Protein AF-K1SPK2-F1 (afdb_monomer)

Foldseek 3Di:
DPPPDPPPPLPVVLVVVPVVDDVPVVQDPVLVCVLCPDPPDHDPDQPQLLVLLVVVCVVVVPPDPVVSLVCCVVDPSNCVSSVPPDRDDPVVSVVCVVSSVVSVVVVVVVVD

pLDDT: mean 83.37, std 14.19, range [42.81, 97.81]

InterPro domains:
  IPR008490 Transposase InsH, N-terminal [PF05598] (10-98)

Secondary structure (DSSP, 8-state):
--SSSSSS---HHHHHHHHH--HHHHS-HHHHHHHHS--SS-----HHHHHHHHHHHHHTT---HHHHHHHHHH-HHHHHHHT-SSPPPHHHHHHHHHHHHHHHHHHHHHH-

Structure (mmCIF, N/CA/C/O backbone):
data_AF-K1SPK2-F1
#
_entry.id   AF-K1SPK2-F1
#
loop_
_atom_site.group_PDB
_atom_site.id
_atom_site.type_symbol
_atom_site.label_atom_id
_atom_site.label_alt_id
_atom_site.label_comp_id
_atom_site.label_asym_id
_atom_site.label_entity_id
_atom_site.label_seq_id
_atom_site.pdbx_PDB_ins_code
_atom_site.Cartn_x
_atom_site.Cartn_y
_atom_site.Cartn_z
_atom_site.occupancy
_atom_site.B_iso_or_equiv
_atom_site.auth_seq_id
_atom_site.auth_comp_id
_atom_site.auth_asym_id
_atom_site.auth_atom_id
_atom_site.pdbx_PDB_model_num
ATOM 1 N N . ASP A 1 1 ? -37.307 8.491 6.566 1.00 42.81 1 ASP A N 1
ATOM 2 C CA . ASP A 1 1 ? -36.572 8.137 5.333 1.00 42.81 1 ASP A CA 1
ATOM 3 C C . ASP A 1 1 ? -35.061 8.308 5.456 1.00 42.81 1 ASP A C 1
ATOM 5 O O . ASP A 1 1 ? -34.453 9.077 4.723 1.00 42.81 1 ASP A O 1
ATOM 9 N N . CYS A 1 2 ? -34.429 7.563 6.368 1.00 52.41 2 CYS A N 1
ATOM 10 C CA . CYS A 1 2 ? -32.964 7.551 6.526 1.00 52.41 2 CYS A CA 1
ATOM 11 C C . CYS A 1 2 ? -32.331 6.226 6.070 1.00 52.41 2 CYS A C 1
ATOM 13 O O . CYS A 1 2 ? -31.181 5.959 6.394 1.00 52.41 2 CYS A O 1
ATOM 15 N N . GLN A 1 3 ? -33.078 5.385 5.351 1.00 53.56 3 GLN A N 1
ATOM 16 C CA . GLN A 1 3 ? -32.651 4.025 5.002 1.00 53.56 3 GLN A CA 1
ATOM 17 C C . GLN A 1 3 ? -32.099 3.865 3.582 1.00 53.56 3 GLN A C 1
ATOM 19 O O . GLN A 1 3 ? -31.536 2.825 3.292 1.00 53.56 3 GLN A O 1
ATOM 24 N N . ASN A 1 4 ? -32.148 4.893 2.727 1.00 49.09 4 ASN A N 1
ATOM 25 C CA . ASN A 1 4 ? -31.808 4.739 1.301 1.00 49.09 4 ASN A CA 1
ATOM 26 C C . ASN A 1 4 ? -30.535 5.481 0.848 1.00 49.09 4 ASN A C 1
ATOM 28 O O . ASN A 1 4 ? -30.369 5.714 -0.344 1.00 49.09 4 ASN A O 1
ATOM 32 N N . LYS A 1 5 ? -29.646 5.900 1.762 1.00 47.41 5 LYS A N 1
ATOM 33 C CA . LYS A 1 5 ? -28.422 6.651 1.394 1.00 47.41 5 LYS A CA 1
ATOM 34 C C . LYS A 1 5 ? -27.112 5.865 1.471 1.00 47.41 5 LYS A C 1
ATOM 36 O O . LYS A 1 5 ? -26.089 6.407 1.084 1.00 47.41 5 LYS A O 1
ATOM 41 N N . PHE A 1 6 ? -27.124 4.618 1.937 1.00 52.78 6 PHE A N 1
ATOM 42 C CA . PHE A 1 6 ? -25.882 3.869 2.172 1.00 52.78 6 PHE A CA 1
ATOM 43 C C . PHE A 1 6 ? -25.647 2.704 1.206 1.00 52.78 6 PHE A C 1
ATOM 45 O O . PHE A 1 6 ? -24.538 2.184 1.165 1.00 52.78 6 PHE A O 1
ATOM 52 N N . ASP A 1 7 ? -26.631 2.349 0.377 1.00 49.97 7 ASP A N 1
ATOM 53 C CA . ASP A 1 7 ? -26.534 1.149 -0.465 1.00 49.97 7 ASP A CA 1
ATOM 54 C C . ASP A 1 7 ? -25.897 1.392 -1.848 1.00 49.97 7 ASP A C 1
ATOM 56 O O . ASP A 1 7 ? -25.599 0.430 -2.547 1.00 49.97 7 ASP A O 1
ATOM 60 N N . ASN A 1 8 ? -25.643 2.649 -2.252 1.00 50.03 8 ASN A N 1
ATOM 61 C CA . ASN A 1 8 ? -25.134 2.970 -3.601 1.00 50.03 8 ASN A CA 1
ATOM 62 C C . ASN A 1 8 ? -23.933 3.934 -3.679 1.00 50.03 8 ASN A C 1
ATOM 64 O O . ASN A 1 8 ? -23.420 4.155 -4.772 1.00 50.03 8 ASN A O 1
ATOM 68 N N . ASP A 1 9 ? -23.414 4.454 -2.563 1.00 55.72 9 ASP A N 1
ATOM 69 C CA . ASP A 1 9 ? -22.211 5.307 -2.557 1.00 55.72 9 ASP A CA 1
ATOM 70 C C . ASP A 1 9 ? -20.952 4.485 -2.262 1.00 55.72 9 ASP A C 1
ATOM 72 O O . ASP A 1 9 ? -20.229 4.722 -1.292 1.00 55.72 9 ASP A O 1
ATOM 76 N N . LYS A 1 10 ? -20.680 3.471 -3.090 1.00 60.16 10 LYS A N 1
ATOM 77 C CA . LYS A 1 10 ? -19.463 2.663 -2.964 1.00 60.16 10 LYS A CA 1
ATOM 78 C C . LYS A 1 10 ? -18.234 3.554 -3.184 1.00 60.16 10 LYS A C 1
ATOM 80 O O . LYS A 1 10 ? -17.853 3.837 -4.315 1.00 60.16 10 LYS A O 1
ATOM 85 N N . TYR A 1 11 ? -17.666 4.016 -2.073 1.00 73.69 11 TYR A N 1
ATOM 86 C CA . TYR A 1 11 ? -16.367 4.669 -1.895 1.00 73.69 11 TYR A CA 1
ATOM 87 C C . TYR A 1 11 ? -15.914 5.514 -3.085 1.00 73.69 11 TYR A C 1
ATOM 89 O O . TYR A 1 11 ? -14.831 5.282 -3.615 1.00 73.69 11 TYR A O 1
ATOM 97 N N . GLN A 1 12 ? -16.727 6.4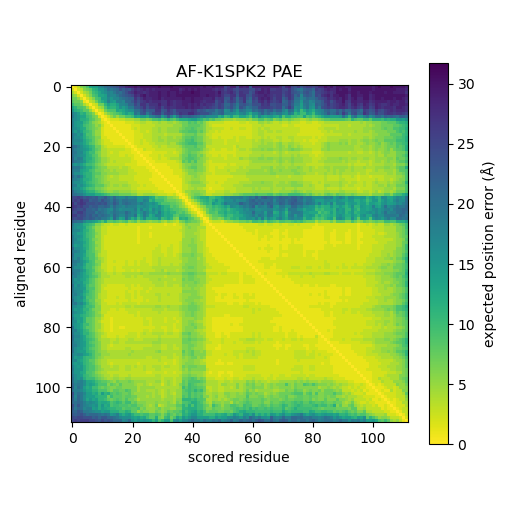99 -3.492 1.00 81.69 12 GLN A N 1
ATOM 98 C CA . GLN A 1 12 ? -16.486 7.297 -4.703 1.00 81.69 12 GLN A CA 1
ATOM 99 C C . GLN A 1 12 ? -15.039 7.801 -4.795 1.00 81.69 12 GLN A C 1
ATOM 101 O O . GLN A 1 12 ? -14.429 7.728 -5.852 1.00 81.69 12 GLN A O 1
ATOM 106 N N . PHE A 1 13 ? -14.446 8.223 -3.674 1.00 86.31 13 PHE A N 1
ATOM 107 C CA . PHE A 1 13 ? -13.042 8.629 -3.630 1.00 86.31 13 PHE A CA 1
ATOM 108 C C . PHE A 1 13 ? -12.053 7.511 -4.000 1.00 86.31 13 PHE A C 1
ATOM 110 O O . PHE A 1 13 ? -11.129 7.746 -4.772 1.00 86.31 13 PHE A O 1
ATOM 117 N N . LEU A 1 14 ? -12.224 6.305 -3.451 1.00 89.12 14 LEU A N 1
ATOM 118 C CA . LEU A 1 14 ? -11.339 5.171 -3.734 1.00 89.12 14 LEU A CA 1
ATOM 119 C C . LEU A 1 14 ? -11.526 4.672 -5.169 1.00 89.12 14 LEU A C 1
ATOM 121 O O . LEU A 1 14 ? -10.541 4.340 -5.816 1.00 89.12 14 LEU A O 1
ATOM 125 N N . SER A 1 15 ? -12.758 4.678 -5.680 1.00 88.12 15 SER A N 1
ATOM 126 C CA . SER A 1 15 ? -13.050 4.346 -7.079 1.00 88.12 15 SER A CA 1
ATOM 127 C C . SER A 1 15 ? -12.383 5.339 -8.035 1.00 88.12 15 SER A C 1
ATOM 129 O O . SER A 1 15 ? -11.662 4.929 -8.936 1.00 88.12 15 SER A O 1
ATOM 131 N N . LEU A 1 16 ? -12.520 6.644 -7.770 1.00 89.88 16 LEU A N 1
ATOM 132 C CA . LEU A 1 16 ? -11.830 7.690 -8.530 1.00 89.88 16 LEU A CA 1
ATOM 133 C C . LEU A 1 16 ? -10.308 7.536 -8.467 1.00 89.88 16 LEU A C 1
ATOM 135 O O . LEU A 1 16 ? -9.625 7.783 -9.455 1.00 89.88 16 LEU A O 1
ATOM 139 N N . LEU A 1 17 ? -9.766 7.137 -7.315 1.00 90.00 17 LEU A N 1
ATOM 140 C CA . LEU A 1 17 ? -8.333 6.910 -7.166 1.00 90.00 17 LEU A CA 1
ATOM 141 C C . LEU A 1 17 ? -7.848 5.708 -7.990 1.00 90.00 17 LEU A C 1
ATOM 143 O O . LEU A 1 17 ? -6.765 5.779 -8.565 1.00 90.00 17 LEU A O 1
ATOM 147 N N . ASP A 1 18 ? -8.637 4.632 -8.046 1.00 88.00 18 ASP A N 1
ATOM 148 C CA . ASP A 1 18 ? -8.330 3.437 -8.843 1.00 88.00 18 ASP A CA 1
ATOM 149 C C . ASP A 1 18 ? -8.383 3.735 -10.347 1.00 88.00 18 ASP A C 1
ATOM 151 O O . ASP A 1 18 ? -7.511 3.306 -11.096 1.00 88.00 18 ASP A O 1
ATOM 155 N N . GLU A 1 19 ? -9.363 4.533 -10.780 1.00 89.06 19 GLU A N 1
ATOM 156 C CA . GLU A 1 19 ? -9.495 4.986 -12.169 1.00 89.06 19 GLU A CA 1
ATOM 157 C C . GLU A 1 19 ? -8.385 5.969 -12.572 1.00 89.06 19 GLU A C 1
ATOM 159 O O . GLU A 1 19 ? -7.895 5.929 -13.700 1.00 89.06 19 GLU A O 1
ATOM 164 N N . ALA A 1 20 ? -7.975 6.858 -11.662 1.00 90.06 20 ALA A N 1
ATOM 165 C CA . ALA A 1 20 ? -6.985 7.893 -11.950 1.00 90.06 20 ALA A CA 1
ATOM 166 C C . ALA A 1 20 ? -5.532 7.394 -11.911 1.00 90.06 20 ALA A C 1
ATOM 168 O O . ALA A 1 20 ? -4.659 8.033 -12.500 1.00 90.06 20 ALA A O 1
ATOM 169 N N . ILE A 1 21 ? -5.240 6.300 -11.196 1.00 89.00 21 ILE A N 1
ATOM 170 C CA . ILE A 1 21 ? -3.877 5.779 -11.029 1.00 89.00 21 ILE A CA 1
ATOM 171 C C . ILE A 1 21 ? -3.774 4.371 -11.615 1.00 89.00 21 ILE A C 1
ATOM 173 O O . ILE A 1 21 ? -3.963 3.371 -10.922 1.00 89.00 21 ILE A O 1
ATOM 177 N N . ASN A 1 22 ? -3.355 4.291 -12.878 1.00 88.81 22 ASN A N 1
ATOM 178 C CA . ASN A 1 22 ? -3.029 3.016 -13.504 1.00 88.81 22 ASN A CA 1
ATOM 179 C C . ASN A 1 22 ? -1.607 2.559 -13.122 1.00 88.81 22 ASN A C 1
ATOM 181 O O . ASN A 1 22 ? -0.606 3.022 -13.673 1.00 88.81 22 ASN A O 1
ATOM 185 N N . LEU A 1 23 ? -1.502 1.630 -12.166 1.00 89.31 23 LEU A N 1
ATOM 186 C CA . LEU A 1 23 ? -0.207 1.097 -11.724 1.00 89.31 23 LEU A CA 1
ATOM 187 C C . LEU A 1 23 ? 0.531 0.307 -12.815 1.00 89.31 23 LEU A C 1
ATOM 189 O O . LEU A 1 23 ? 1.760 0.286 -12.780 1.00 89.31 23 LEU A O 1
ATOM 193 N N . ASP A 1 24 ? -0.177 -0.293 -13.777 1.00 87.06 24 ASP A N 1
ATOM 194 C CA . ASP A 1 24 ? 0.447 -1.020 -14.892 1.00 87.06 24 ASP A CA 1
ATOM 195 C C . ASP A 1 24 ? 1.153 -0.070 -15.877 1.00 87.06 24 ASP A C 1
ATOM 197 O O . ASP A 1 24 ? 2.127 -0.455 -16.521 1.00 87.06 24 ASP A O 1
ATOM 201 N N . GLU A 1 25 ? 0.709 1.188 -15.968 1.00 88.69 25 GLU A N 1
ATOM 202 C CA . GLU A 1 25 ? 1.386 2.228 -16.758 1.00 88.69 25 GLU A CA 1
ATOM 203 C C . GLU A 1 25 ? 2.606 2.806 -16.032 1.00 88.69 25 GLU A C 1
ATOM 205 O O . GLU A 1 25 ? 3.590 3.197 -16.660 1.00 88.69 25 GLU A O 1
ATOM 210 N N . ILE A 1 26 ? 2.552 2.862 -14.699 1.00 88.44 26 ILE A N 1
ATOM 211 C CA . ILE A 1 26 ? 3.598 3.482 -13.877 1.00 88.44 26 ILE A CA 1
ATOM 212 C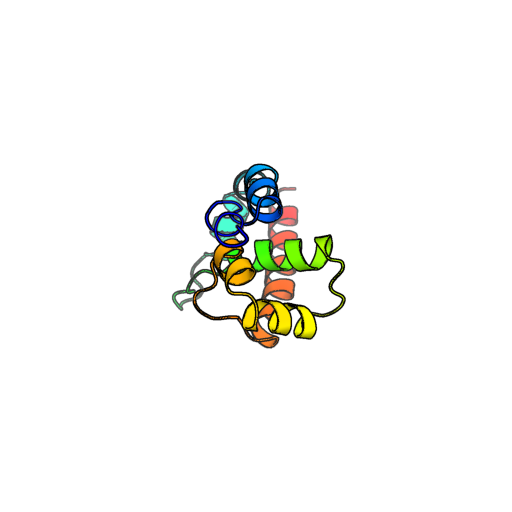 C . ILE A 1 26 ? 4.747 2.507 -13.606 1.00 88.44 26 ILE A C 1
ATOM 214 O O . ILE A 1 26 ? 5.907 2.919 -13.542 1.00 88.44 26 ILE A O 1
ATOM 218 N N . VAL A 1 27 ? 4.444 1.223 -13.403 1.00 87.56 27 VAL A N 1
ATOM 219 C CA . VAL A 1 27 ? 5.432 0.209 -13.026 1.00 87.56 27 VAL A CA 1
ATOM 220 C C . VAL A 1 27 ? 5.859 -0.583 -14.267 1.00 87.56 27 VAL A C 1
ATOM 222 O O . VAL A 1 27 ? 5.071 -1.366 -14.790 1.00 87.56 27 VAL A O 1
ATOM 225 N N . PRO A 1 28 ? 7.119 -0.468 -14.729 1.00 87.69 28 PRO A N 1
ATOM 226 C CA . PRO A 1 28 ? 7.563 -1.171 -15.928 1.00 87.69 28 PRO A CA 1
ATOM 227 C C . PRO A 1 28 ? 7.464 -2.697 -15.799 1.00 87.69 28 PRO A C 1
ATOM 229 O O . PRO A 1 28 ? 7.850 -3.276 -14.780 1.00 87.69 28 PRO A O 1
ATOM 232 N N . VAL A 1 29 ? 7.052 -3.374 -16.875 1.00 86.31 29 VAL A N 1
ATOM 233 C CA . VAL A 1 29 ? 6.928 -4.849 -16.934 1.00 86.31 29 VAL A CA 1
ATOM 234 C C . VAL A 1 29 ? 8.236 -5.563 -16.575 1.00 86.31 29 VAL A C 1
ATOM 236 O O . VAL A 1 29 ? 8.242 -6.602 -15.913 1.00 86.31 29 VAL A O 1
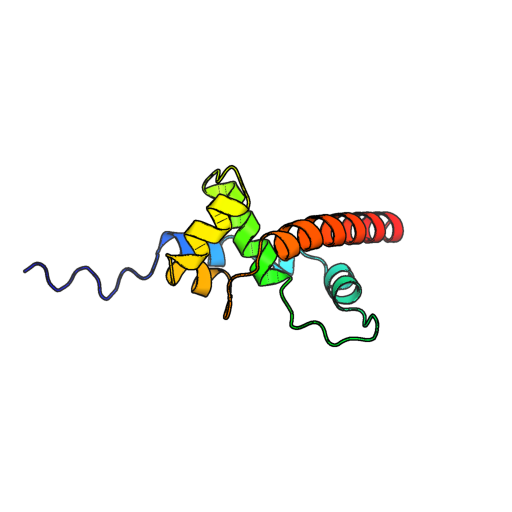ATOM 239 N N . SER A 1 30 ? 9.364 -4.992 -16.979 1.00 83.88 30 SER A N 1
ATOM 240 C CA . SER A 1 30 ? 10.717 -5.435 -16.632 1.00 83.88 30 SER A CA 1
ATOM 241 C C . SER A 1 30 ? 10.977 -5.395 -15.122 1.00 83.88 30 SER A C 1
ATOM 243 O O . SER A 1 30 ? 11.511 -6.357 -14.567 1.00 83.88 30 SER A O 1
ATOM 245 N N . PHE A 1 31 ? 10.543 -4.335 -14.433 1.00 85.62 31 PHE A N 1
ATOM 246 C CA . PHE A 1 31 ? 10.612 -4.247 -12.974 1.00 85.62 31 PHE A CA 1
ATOM 247 C C . PHE A 1 31 ? 9.716 -5.297 -12.311 1.00 85.62 31 PHE A C 1
ATOM 249 O O . PHE A 1 31 ? 10.163 -5.982 -11.395 1.00 85.62 31 PHE A O 1
ATOM 256 N N . ILE A 1 32 ? 8.482 -5.472 -12.794 1.00 85.88 32 ILE A N 1
ATOM 257 C CA . ILE A 1 32 ? 7.548 -6.497 -12.296 1.00 85.88 32 ILE A CA 1
ATOM 258 C C . ILE A 1 32 ? 8.176 -7.890 -12.421 1.00 85.88 32 ILE A C 1
ATOM 260 O O . ILE A 1 32 ? 8.199 -8.664 -11.461 1.00 85.88 32 ILE A O 1
ATOM 264 N N . SER A 1 33 ? 8.746 -8.186 -13.589 1.00 84.75 33 SER A N 1
ATOM 265 C CA . SER A 1 33 ? 9.419 -9.454 -13.878 1.00 84.75 33 SER A CA 1
ATOM 266 C C . SER A 1 33 ? 10.597 -9.689 -12.935 1.00 84.75 33 SER A C 1
ATOM 268 O O . SER A 1 33 ? 10.732 -10.775 -12.378 1.00 84.75 33 SER A O 1
ATOM 270 N N . HIS A 1 34 ? 11.413 -8.661 -12.686 1.00 81.44 34 HIS A N 1
ATOM 271 C CA . HIS A 1 34 ? 12.510 -8.728 -11.722 1.00 81.44 34 HIS A CA 1
ATOM 272 C C . HIS A 1 34 ? 12.005 -8.920 -10.282 1.00 81.44 34 HIS A C 1
ATOM 274 O O . HIS A 1 34 ? 12.510 -9.769 -9.548 1.00 81.44 34 HIS A O 1
ATOM 280 N N . PHE A 1 35 ? 10.967 -8.185 -9.876 1.00 80.88 35 PHE A N 1
ATOM 281 C CA . PHE A 1 35 ? 10.361 -8.287 -8.548 1.00 80.88 35 PHE A CA 1
ATOM 282 C C . PHE A 1 35 ? 9.784 -9.685 -8.279 1.00 80.88 35 PHE A C 1
ATOM 284 O O . PHE A 1 35 ? 9.831 -10.174 -7.14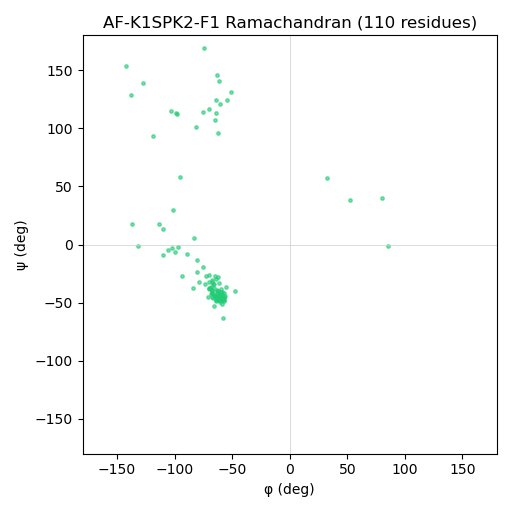7 1.00 80.88 35 PHE A O 1
ATOM 291 N N . TYR A 1 36 ? 9.270 -10.363 -9.308 1.00 80.69 36 TYR A N 1
ATOM 292 C CA . TYR A 1 36 ? 8.745 -11.726 -9.205 1.00 80.69 36 TYR A CA 1
ATOM 293 C C . TYR A 1 36 ? 9.725 -12.824 -9.618 1.00 80.69 36 TYR A C 1
ATOM 295 O O . TYR A 1 36 ? 9.395 -14.000 -9.454 1.00 80.69 36 TYR A O 1
ATOM 303 N N . ALA A 1 37 ? 10.932 -12.477 -10.070 1.00 80.19 37 ALA A N 1
ATOM 304 C CA . ALA A 1 37 ? 11.958 -13.454 -10.398 1.00 80.19 37 ALA A CA 1
ATOM 305 C C . ALA A 1 37 ? 12.197 -14.375 -9.190 1.00 80.19 37 ALA A C 1
ATOM 307 O O . ALA A 1 37 ? 12.416 -13.924 -8.056 1.00 80.19 37 ALA A O 1
ATOM 308 N N . SER A 1 38 ? 12.059 -15.680 -9.435 1.00 62.78 38 SER A N 1
ATOM 309 C CA . SER A 1 38 ? 12.049 -16.711 -8.401 1.00 62.78 38 SER A CA 1
ATOM 310 C C . SER A 1 38 ? 13.363 -16.715 -7.625 1.00 62.78 38 SER A C 1
ATOM 312 O O . SER A 1 38 ? 14.426 -16.955 -8.186 1.00 62.78 38 SER A O 1
ATOM 314 N N . THR A 1 39 ? 13.284 -16.516 -6.309 1.00 66.69 39 THR A N 1
ATOM 315 C CA . THR A 1 39 ? 14.406 -16.746 -5.382 1.00 66.69 39 THR A CA 1
ATOM 316 C C . THR A 1 39 ? 14.251 -18.072 -4.633 1.00 66.69 39 THR A C 1
ATOM 318 O O . THR A 1 39 ? 14.637 -18.179 -3.472 1.00 66.69 39 THR A O 1
ATOM 321 N N . GLY A 1 40 ? 13.606 -19.071 -5.247 1.00 63.16 40 GLY A N 1
ATOM 322 C CA . GLY A 1 40 ? 13.468 -20.422 -4.685 1.00 63.16 40 GLY A CA 1
ATOM 323 C C . GLY A 1 40 ? 12.299 -20.641 -3.711 1.00 63.16 40 GLY A C 1
ATOM 324 O O . GLY A 1 40 ? 12.093 -21.767 -3.268 1.00 63.16 40 GLY A O 1
ATOM 325 N N . ARG A 1 41 ? 11.490 -19.615 -3.399 1.00 59.16 41 ARG A N 1
ATOM 326 C CA . ARG A 1 41 ? 10.191 -19.766 -2.711 1.00 59.16 41 ARG A CA 1
ATOM 327 C C . ARG A 1 41 ? 9.081 -19.056 -3.490 1.00 59.16 41 ARG A C 1
ATOM 329 O O . ARG A 1 41 ? 9.307 -17.927 -3.929 1.00 59.16 41 ARG A O 1
ATOM 336 N N . PRO A 1 42 ? 7.882 -19.652 -3.616 1.00 57.28 42 PRO A N 1
ATOM 337 C CA . PRO A 1 42 ? 6.749 -18.983 -4.240 1.00 57.28 42 PRO A CA 1
ATOM 338 C C . PRO A 1 42 ? 6.353 -17.761 -3.401 1.00 57.28 42 PRO A C 1
ATOM 340 O O . PRO A 1 42 ? 5.918 -17.886 -2.254 1.00 57.28 42 PRO A O 1
ATOM 343 N N . ARG A 1 43 ? 6.539 -16.560 -3.956 1.00 63.34 43 ARG A N 1
ATOM 344 C CA . ARG A 1 43 ? 6.047 -15.321 -3.348 1.00 63.34 43 ARG A CA 1
ATOM 345 C C . ARG A 1 43 ? 4.538 -15.254 -3.588 1.00 63.34 43 ARG A C 1
ATOM 347 O O . ARG A 1 43 ? 4.114 -15.110 -4.727 1.00 63.34 43 ARG A O 1
ATOM 354 N N . LYS A 1 44 ? 3.725 -15.328 -2.527 1.00 58.59 44 LYS A N 1
ATOM 355 C CA . LYS A 1 44 ? 2.319 -14.890 -2.586 1.00 58.59 44 LYS A CA 1
ATOM 356 C C . LYS A 1 44 ? 2.338 -13.379 -2.832 1.00 58.59 44 LYS A C 1
ATOM 358 O O . LYS A 1 44 ? 2.789 -12.623 -1.979 1.00 58.59 44 LYS A O 1
ATOM 363 N N . HIS A 1 45 ? 1.987 -12.967 -4.039 1.00 62.56 45 HIS A N 1
ATOM 364 C CA . HIS A 1 45 ? 2.160 -11.615 -4.566 1.00 62.56 45 HIS A CA 1
ATOM 365 C C . HIS A 1 45 ? 1.609 -10.507 -3.642 1.00 62.56 45 HIS A C 1
ATOM 367 O O . HIS A 1 45 ? 0.459 -10.582 -3.226 1.00 62.56 45 HIS A O 1
ATOM 373 N N . GLN A 1 46 ? 2.401 -9.453 -3.373 1.00 80.56 46 GLN A N 1
ATOM 374 C CA . GLN A 1 46 ? 1.930 -8.220 -2.707 1.00 80.56 46 GLN A CA 1
ATOM 375 C C . GLN A 1 46 ? 2.461 -6.920 -3.349 1.00 80.56 46 GLN A C 1
ATOM 377 O O . GLN A 1 46 ? 2.397 -5.885 -2.701 1.00 80.56 46 GLN A O 1
ATOM 382 N N . LEU A 1 47 ? 2.971 -6.931 -4.594 1.00 89.75 47 LEU A N 1
ATOM 383 C CA . LEU A 1 47 ? 3.488 -5.708 -5.236 1.00 89.75 47 LEU A CA 1
ATOM 384 C C . LEU A 1 47 ? 2.411 -4.622 -5.314 1.00 89.75 47 LEU A C 1
ATOM 386 O O . LEU A 1 47 ? 2.537 -3.586 -4.666 1.00 89.75 47 LEU A O 1
ATOM 390 N N . TYR A 1 48 ? 1.331 -4.885 -6.050 1.00 92.06 48 TYR A N 1
ATOM 391 C CA . TYR A 1 48 ? 0.252 -3.914 -6.204 1.00 92.06 48 TYR A CA 1
ATOM 392 C C . TYR A 1 48 ? -0.487 -3.609 -4.900 1.00 92.06 48 TYR A C 1
ATOM 394 O O . TYR A 1 48 ? -0.654 -2.425 -4.612 1.00 92.06 48 TYR A O 1
ATOM 402 N N . PRO A 1 49 ? -0.826 -4.595 -4.044 1.00 93.94 49 PRO A N 1
ATOM 403 C CA . PRO A 1 49 ? -1.428 -4.280 -2.754 1.00 93.94 49 PRO A CA 1
ATOM 404 C C . PRO A 1 49 ? -0.576 -3.391 -1.851 1.00 93.94 49 PRO A C 1
ATOM 406 O O . PRO A 1 49 ? -1.090 -2.453 -1.243 1.00 93.94 49 PRO A O 1
ATOM 409 N N . MET A 1 50 ? 0.739 -3.625 -1.795 1.00 94.56 50 MET A N 1
ATOM 410 C CA . MET A 1 50 ? 1.640 -2.758 -1.038 1.00 94.56 50 MET A CA 1
ATOM 411 C C . MET A 1 50 ? 1.739 -1.366 -1.665 1.00 94.56 50 MET A C 1
ATOM 413 O O . MET A 1 50 ? 1.685 -0.381 -0.935 1.00 94.56 50 MET A O 1
ATOM 417 N N . LEU A 1 51 ? 1.831 -1.251 -2.995 1.00 94.19 51 LEU A N 1
ATOM 418 C CA . LEU A 1 51 ? 1.866 0.049 -3.674 1.00 94.19 51 LEU A CA 1
ATOM 419 C C . LEU A 1 51 ? 0.594 0.865 -3.425 1.00 94.19 51 LEU A C 1
ATOM 421 O O . LEU A 1 51 ? 0.697 2.027 -3.034 1.00 94.19 51 LEU A O 1
ATOM 425 N N . LYS A 1 52 ? -0.593 0.259 -3.558 1.00 94.88 52 LYS A N 1
ATOM 426 C CA . LYS A 1 52 ? -1.870 0.918 -3.243 1.00 94.88 52 LYS A CA 1
ATOM 427 C C . LYS A 1 52 ? -1.925 1.376 -1.784 1.00 94.88 52 LYS A C 1
ATOM 429 O O . LYS A 1 52 ? -2.304 2.513 -1.514 1.00 94.88 52 LYS A O 1
ATOM 434 N N . ALA A 1 53 ? -1.464 0.552 -0.845 1.00 96.06 53 ALA A N 1
ATOM 435 C CA . ALA A 1 53 ? -1.411 0.926 0.568 1.00 96.06 53 ALA A CA 1
ATOM 436 C C . ALA A 1 53 ? -0.473 2.115 0.836 1.00 96.06 53 ALA A C 1
ATOM 438 O O . ALA A 1 53 ? -0.812 3.007 1.613 1.00 96.06 53 ALA A O 1
ATOM 439 N N . LEU A 1 54 ? 0.687 2.160 0.175 1.00 95.06 54 LEU A N 1
ATOM 440 C CA . LEU A 1 54 ? 1.628 3.279 0.282 1.00 95.06 54 LEU A CA 1
ATOM 441 C C . LEU A 1 54 ? 1.100 4.555 -0.393 1.00 95.06 54 LEU A C 1
ATOM 443 O O . LEU A 1 54 ? 1.362 5.653 0.097 1.00 95.06 54 LEU A O 1
ATOM 447 N N . LEU A 1 55 ? 0.319 4.433 -1.471 1.00 94.81 55 LEU A N 1
ATOM 448 C CA . LEU A 1 55 ? -0.390 5.565 -2.073 1.00 94.81 55 LEU A CA 1
ATOM 449 C C . LEU A 1 55 ? -1.426 6.140 -1.109 1.00 94.81 55 LEU A C 1
ATOM 451 O O . LEU A 1 55 ? -1.416 7.343 -0.860 1.00 94.81 55 LEU A O 1
ATOM 455 N N . ILE A 1 56 ? -2.250 5.289 -0.493 1.00 94.88 56 ILE A N 1
ATOM 456 C CA . ILE A 1 56 ? -3.198 5.694 0.555 1.00 94.88 56 ILE A CA 1
ATOM 457 C C . ILE A 1 56 ? -2.469 6.378 1.714 1.00 94.88 56 ILE A C 1
ATOM 459 O O . ILE A 1 56 ? -2.881 7.451 2.157 1.00 94.88 56 ILE A O 1
ATOM 463 N N . GLN A 1 57 ? -1.346 5.804 2.160 1.00 95.88 57 GLN A N 1
ATOM 464 C CA . GLN A 1 57 ? -0.504 6.398 3.195 1.00 95.88 57 GLN A CA 1
ATOM 465 C C . GLN A 1 57 ? -0.061 7.816 2.817 1.00 95.88 57 GLN A C 1
ATOM 467 O O . GLN A 1 57 ? -0.120 8.722 3.647 1.00 95.88 57 GLN A O 1
ATOM 472 N N . ARG A 1 58 ? 0.356 8.023 1.563 1.00 95.38 58 ARG A N 1
ATOM 473 C CA . ARG A 1 58 ? 0.825 9.320 1.067 1.00 95.38 58 ARG A CA 1
ATOM 474 C C . ARG A 1 58 ? -0.308 10.333 0.915 1.00 95.38 58 ARG A C 1
ATOM 476 O O . ARG A 1 58 ? -0.143 11.471 1.338 1.00 95.38 58 ARG A O 1
ATOM 483 N N . ILE A 1 59 ? -1.434 9.926 0.339 1.00 94.44 59 ILE A N 1
ATOM 484 C CA . ILE A 1 59 ? -2.577 10.797 0.035 1.00 94.44 59 ILE A CA 1
ATOM 485 C C . ILE A 1 59 ? -3.236 11.303 1.316 1.00 94.44 59 ILE A C 1
ATOM 487 O O . ILE A 1 59 ? -3.462 12.500 1.464 1.00 94.44 59 ILE A O 1
ATOM 491 N N . PHE A 1 60 ? -3.47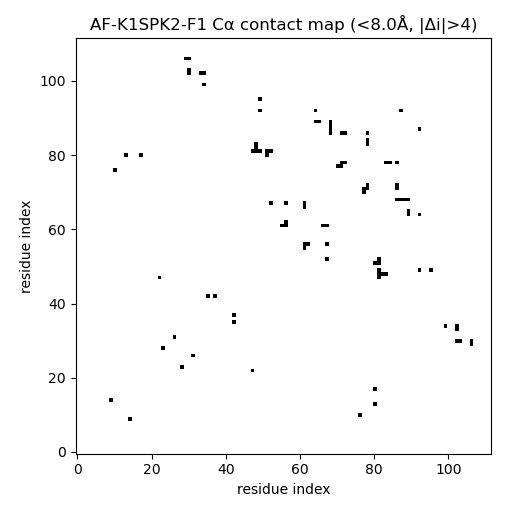2 10.415 2.282 1.00 93.81 60 PHE A N 1
ATOM 492 C CA . PHE A 1 60 ? -4.037 10.802 3.576 1.00 93.81 60 PHE A CA 1
ATOM 493 C C . PHE A 1 60 ? -2.996 11.332 4.560 1.00 93.81 60 PHE A C 1
ATOM 495 O O . PHE A 1 60 ? -3.327 11.601 5.712 1.00 93.81 60 PHE A O 1
ATOM 502 N N . SER A 1 61 ? -1.742 11.493 4.123 1.00 96.25 61 SER A N 1
ATOM 503 C CA . SER A 1 61 ? -0.644 11.967 4.970 1.00 96.25 61 SER A CA 1
ATOM 504 C C . SER A 1 61 ? -0.508 11.158 6.269 1.00 96.25 61 SER A C 1
ATOM 506 O O . SER A 1 61 ? -0.228 11.705 7.334 1.00 96.25 61 SER A O 1
ATOM 508 N N . ILE A 1 62 ? -0.710 9.838 6.187 1.00 96.62 62 ILE A N 1
ATOM 509 C CA . ILE A 1 62 ? -0.585 8.923 7.322 1.00 96.62 62 ILE A CA 1
ATOM 510 C C . ILE A 1 62 ? 0.906 8.821 7.686 1.00 96.62 62 ILE A C 1
ATOM 512 O O . ILE A 1 62 ? 1.705 8.317 6.893 1.00 96.62 62 ILE A O 1
ATOM 516 N N . PRO A 1 63 ? 1.312 9.258 8.890 1.00 95.25 63 PRO A N 1
ATOM 517 C CA . PRO A 1 63 ? 2.718 9.497 9.204 1.00 95.25 63 PRO A CA 1
ATOM 518 C C . PRO A 1 63 ? 3.534 8.222 9.437 1.00 95.25 63 PRO A C 1
ATOM 520 O O . PRO A 1 63 ? 4.760 8.273 9.386 1.00 95.25 63 PRO A O 1
ATOM 523 N N . THR A 1 64 ? 2.896 7.083 9.733 1.00 95.81 64 THR A N 1
ATOM 524 C CA . THR A 1 64 ? 3.608 5.852 10.111 1.00 95.81 64 THR A CA 1
ATOM 525 C C . THR A 1 64 ? 2.954 4.597 9.551 1.00 95.81 64 THR A C 1
ATOM 527 O O . THR A 1 64 ? 1.741 4.543 9.345 1.00 95.81 64 THR A O 1
ATOM 530 N N . ASP A 1 65 ? 3.765 3.556 9.365 1.00 94.94 65 ASP A N 1
ATOM 531 C CA . ASP A 1 65 ? 3.295 2.245 8.902 1.00 94.94 65 ASP A CA 1
ATOM 532 C C . ASP A 1 65 ? 2.401 1.582 9.946 1.00 94.94 65 ASP A C 1
ATOM 534 O O . ASP A 1 65 ? 1.414 0.943 9.603 1.00 94.94 65 ASP A O 1
ATOM 538 N N . THR A 1 66 ? 2.687 1.797 11.231 1.00 96.69 66 THR A N 1
ATOM 539 C CA . THR A 1 66 ? 1.831 1.332 12.325 1.00 96.69 66 THR A CA 1
ATOM 540 C C . THR A 1 66 ? 0.425 1.911 12.208 1.00 96.69 66 THR A C 1
ATOM 542 O O . THR A 1 66 ? -0.546 1.165 12.325 1.00 96.69 66 THR A O 1
ATOM 545 N N . LEU A 1 67 ? 0.298 3.216 11.937 1.00 97.50 67 LEU A N 1
ATOM 546 C CA . LEU A 1 67 ? -1.014 3.840 11.788 1.00 97.50 67 LEU A CA 1
ATOM 547 C C . LEU A 1 67 ? -1.720 3.380 10.503 1.00 97.50 67 LEU A C 1
ATOM 549 O O . LEU A 1 67 ? -2.916 3.100 10.538 1.00 97.50 67 LEU A O 1
ATOM 553 N N . LEU A 1 68 ? -0.985 3.211 9.400 1.00 97.56 68 LEU A N 1
ATOM 554 C CA . LEU A 1 68 ? -1.522 2.615 8.172 1.00 97.56 68 LEU A CA 1
ATOM 555 C C . LEU A 1 68 ? -2.081 1.206 8.427 1.00 97.56 68 LEU A C 1
ATOM 557 O O . LEU A 1 68 ? -3.195 0.896 8.014 1.00 97.56 68 LEU A O 1
ATOM 561 N N . ILE A 1 69 ? -1.339 0.361 9.146 1.00 97.38 69 ILE A N 1
ATOM 562 C CA . ILE A 1 69 ? -1.765 -1.000 9.502 1.00 97.38 69 ILE A CA 1
ATOM 563 C C . ILE A 1 69 ? -3.022 -0.970 10.372 1.00 97.38 69 ILE A C 1
ATOM 565 O O . ILE A 1 69 ? -3.905 -1.804 10.188 1.00 97.38 69 ILE A O 1
ATOM 569 N N . VAL A 1 70 ? -3.121 -0.027 11.313 1.00 97.81 70 VAL A N 1
ATOM 570 C CA . VAL A 1 70 ? -4.335 0.176 12.114 1.00 97.81 70 VAL A CA 1
ATOM 571 C C . VAL A 1 70 ? -5.521 0.483 11.198 1.00 97.81 70 VAL A C 1
ATOM 573 O O . VAL A 1 70 ? -6.517 -0.235 11.260 1.00 97.81 70 VAL A O 1
ATOM 576 N N . PHE A 1 71 ? -5.401 1.448 10.282 1.00 96.38 71 PHE A N 1
ATOM 577 C CA . PHE A 1 71 ? -6.468 1.747 9.319 1.00 96.38 71 PHE A CA 1
ATOM 578 C C . PHE A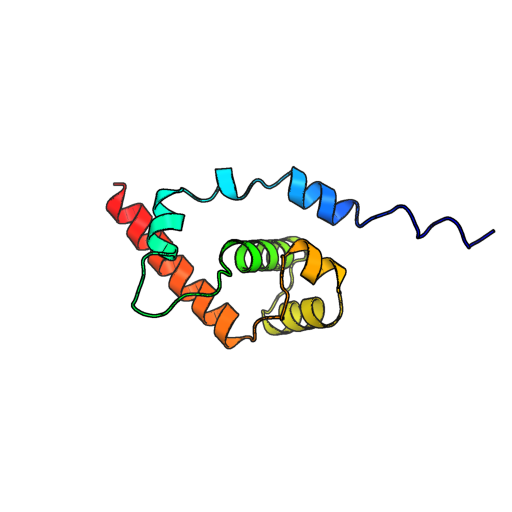 1 71 ? -6.863 0.528 8.480 1.00 96.38 71 PHE A C 1
ATOM 580 O O . PHE A 1 71 ? -8.045 0.206 8.391 1.00 96.38 71 PHE A O 1
ATOM 587 N N . LEU A 1 72 ? -5.887 -0.209 7.946 1.00 96.81 72 LEU A N 1
ATOM 588 C CA . LEU A 1 72 ? -6.131 -1.427 7.171 1.00 96.81 72 LEU A CA 1
ATOM 589 C C . LEU A 1 72 ? -6.784 -2.543 7.997 1.00 96.81 72 LEU A C 1
ATOM 591 O O . LEU A 1 72 ? -7.521 -3.353 7.449 1.00 96.81 72 LEU A O 1
ATOM 595 N N . LYS A 1 73 ? -6.544 -2.625 9.310 1.00 96.88 73 LYS A N 1
ATOM 596 C CA . LYS A 1 73 ? -7.211 -3.607 10.184 1.00 96.88 73 LYS A CA 1
ATOM 597 C C . LYS A 1 73 ? -8.667 -3.251 10.461 1.00 96.88 73 LYS A C 1
ATOM 599 O O . LYS A 1 73 ? -9.492 -4.156 10.565 1.00 96.88 73 LYS A O 1
ATOM 604 N N . PHE A 1 74 ? -8.993 -1.967 10.553 1.00 95.44 74 PHE A N 1
ATOM 605 C CA . PHE A 1 74 ? -10.342 -1.525 10.913 1.00 95.44 74 PHE A CA 1
ATOM 606 C C . PHE A 1 74 ? -11.252 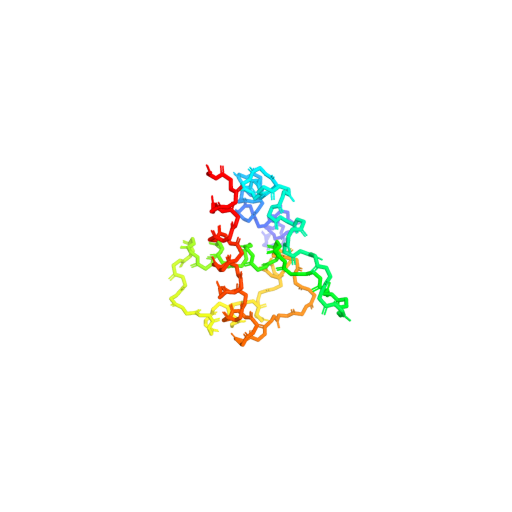-1.248 9.712 1.00 95.44 74 PHE A C 1
ATOM 608 O O . PHE A 1 74 ? -12.457 -1.425 9.840 1.00 95.44 74 PHE A O 1
ATOM 615 N N . SER A 1 75 ? -10.702 -0.891 8.550 1.00 93.25 75 SER A N 1
ATOM 616 C CA . SER A 1 75 ? -11.479 -0.604 7.339 1.00 93.25 75 SER A CA 1
ATOM 617 C C . SER A 1 75 ? -11.410 -1.765 6.348 1.00 93.25 75 SER A C 1
ATOM 619 O O . SER A 1 75 ? -10.342 -2.066 5.811 1.00 93.25 75 SER A O 1
ATOM 621 N N . GLN A 1 76 ? -12.549 -2.417 6.097 1.00 92.56 76 GLN A N 1
ATOM 622 C CA . GLN A 1 76 ? -12.663 -3.420 5.030 1.00 92.56 76 GLN A CA 1
ATOM 623 C C . GLN A 1 76 ? -12.488 -2.765 3.658 1.00 92.56 76 GLN A C 1
ATOM 625 O O . GLN A 1 76 ? -11.862 -3.331 2.776 1.00 92.56 76 GLN A O 1
ATOM 630 N N . GLU A 1 77 ? -12.944 -1.529 3.522 1.00 91.31 77 GLU A N 1
ATOM 631 C CA . GLU A 1 77 ? -12.896 -0.728 2.306 1.00 91.31 77 GLU A CA 1
ATOM 632 C C . GLU A 1 77 ? -11.466 -0.504 1.825 1.00 91.31 77 GLU A C 1
ATOM 634 O O . GLU A 1 77 ? -11.146 -0.727 0.659 1.00 91.31 77 GLU A O 1
ATOM 639 N N . LEU A 1 78 ? -10.579 -0.103 2.740 1.00 94.12 78 LEU A N 1
ATOM 640 C CA . LEU A 1 78 ? -9.167 0.079 2.426 1.00 94.12 78 LEU A CA 1
ATOM 641 C C . LEU A 1 78 ? -8.482 -1.255 2.109 1.00 94.12 78 LEU A C 1
ATOM 643 O O . LEU A 1 78 ? -7.575 -1.281 1.275 1.00 94.12 78 LEU A O 1
ATOM 647 N N . ARG A 1 79 ? -8.909 -2.362 2.735 1.00 95.12 79 ARG A N 1
ATOM 648 C CA . ARG A 1 79 ? -8.403 -3.702 2.393 1.00 95.12 79 ARG A CA 1
ATOM 649 C C . ARG A 1 79 ? -8.836 -4.129 1.002 1.00 95.12 79 ARG A C 1
ATOM 651 O O . ARG A 1 79 ? -7.983 -4.601 0.258 1.00 95.12 79 ARG A O 1
ATOM 658 N N . ASP A 1 80 ? -10.103 -3.931 0.660 1.00 93.12 80 ASP A N 1
ATOM 659 C CA . ASP A 1 80 ? -10.666 -4.279 -0.644 1.00 93.12 80 ASP A CA 1
ATOM 660 C C . ASP A 1 80 ? -10.007 -3.454 -1.747 1.00 93.12 80 ASP A C 1
ATOM 662 O O . ASP A 1 80 ? -9.545 -4.010 -2.739 1.00 93.12 80 ASP A O 1
ATOM 666 N N . PHE A 1 81 ? -9.870 -2.142 -1.532 1.00 92.75 81 PHE A N 1
ATOM 667 C CA . PHE A 1 81 ? -9.179 -1.248 -2.461 1.00 92.75 81 PHE A CA 1
ATOM 668 C C . PHE A 1 8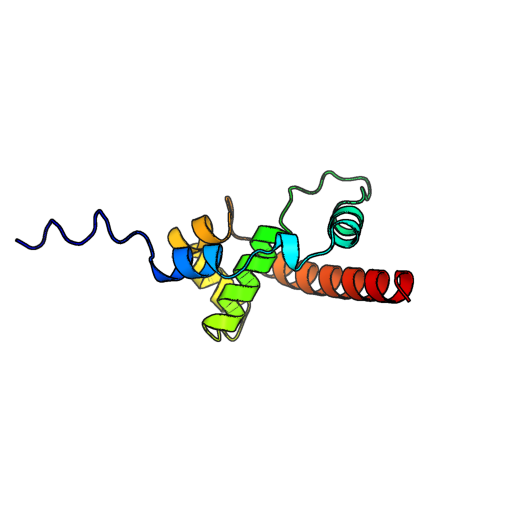1 ? -7.724 -1.678 -2.700 1.00 92.75 81 PHE A C 1
ATOM 670 O O . PHE A 1 81 ? -7.268 -1.744 -3.844 1.00 92.75 81 PHE A O 1
ATOM 677 N N . CYS A 1 82 ? -6.987 -2.000 -1.631 1.00 93.75 82 CYS A N 1
ATOM 678 C CA . CYS A 1 82 ? -5.607 -2.465 -1.762 1.00 93.75 82 CYS A CA 1
ATOM 679 C C . CYS A 1 82 ? -5.520 -3.902 -2.310 1.00 93.75 82 CYS A C 1
ATOM 681 O O . CYS A 1 82 ? -4.517 -4.251 -2.918 1.00 93.75 82 CYS A O 1
ATOM 683 N N . GLY A 1 83 ? -6.530 -4.748 -2.109 1.00 92.75 83 GLY A N 1
ATOM 684 C CA . GLY A 1 83 ? -6.481 -6.176 -2.433 1.00 92.75 83 GLY A CA 1
ATOM 685 C C . GLY A 1 83 ? -5.751 -7.016 -1.377 1.00 92.75 83 GLY A C 1
ATOM 686 O O . GLY A 1 83 ? -4.964 -7.900 -1.718 1.00 92.75 83 GLY A O 1
ATOM 687 N N . PHE A 1 84 ? -5.955 -6.725 -0.086 1.00 93.38 84 PHE A N 1
ATOM 688 C CA . PHE A 1 84 ? -5.404 -7.528 1.012 1.00 93.38 84 PHE A CA 1
ATOM 689 C C . PHE A 1 84 ? -6.423 -8.521 1.581 1.00 93.38 84 PHE A C 1
ATOM 691 O O . PHE A 1 84 ? -7.312 -8.124 2.329 1.00 93.38 84 PHE A O 1
ATOM 698 N N . ASP A 1 85 ? -6.186 -9.821 1.377 1.00 90.56 85 ASP A N 1
ATOM 699 C CA . ASP A 1 85 ? -6.888 -10.878 2.130 1.00 90.56 85 ASP A CA 1
ATOM 700 C C . ASP A 1 85 ? -6.515 -10.852 3.623 1.00 90.56 85 ASP A C 1
ATOM 702 O O . ASP A 1 85 ? -7.329 -11.100 4.509 1.00 90.56 85 ASP A O 1
ATOM 706 N N . VAL A 1 86 ? -5.241 -10.559 3.909 1.00 91.69 86 VAL A N 1
ATOM 707 C CA . VAL A 1 86 ? -4.684 -10.450 5.260 1.00 91.69 86 VAL A CA 1
ATOM 708 C C . VAL A 1 86 ? -3.766 -9.238 5.309 1.00 91.69 86 VAL A C 1
ATOM 710 O O . VAL A 1 86 ? -2.847 -9.111 4.494 1.00 91.69 86 VAL A O 1
ATOM 713 N N . VAL A 1 87 ? -3.985 -8.369 6.297 1.00 94.31 87 VAL A N 1
ATOM 714 C CA . VAL A 1 87 ? -3.175 -7.161 6.494 1.00 94.31 87 VAL A CA 1
ATOM 715 C C . VAL A 1 87 ? -1.725 -7.552 6.822 1.00 94.31 87 VAL A C 1
ATOM 717 O O . VAL A 1 87 ? -1.500 -8.291 7.788 1.00 94.31 87 VAL A O 1
ATOM 720 N N . PRO A 1 88 ? -0.727 -7.074 6.057 1.00 93.75 88 PRO A N 1
ATOM 721 C CA . PRO A 1 88 ? 0.678 -7.304 6.367 1.00 93.75 88 PRO A CA 1
ATOM 722 C C . PRO A 1 88 ? 1.082 -6.663 7.699 1.00 93.75 88 PRO A C 1
ATOM 724 O O . PRO A 1 88 ? 0.607 -5.589 8.063 1.00 93.75 88 PRO A O 1
ATOM 727 N N . ASP A 1 89 ? 1.994 -7.304 8.424 1.00 93.56 89 ASP A N 1
ATOM 728 C CA . ASP A 1 89 ? 2.624 -6.697 9.595 1.00 93.56 89 ASP A CA 1
ATOM 729 C C . ASP A 1 89 ? 3.670 -5.632 9.198 1.00 93.56 89 ASP A C 1
ATOM 731 O O . ASP A 1 89 ? 4.075 -5.514 8.038 1.00 93.56 89 ASP A O 1
ATOM 735 N N . GLY A 1 90 ? 4.143 -4.861 10.181 1.00 92.75 90 GLY A N 1
ATOM 736 C CA . GLY A 1 90 ? 5.114 -3.785 9.950 1.00 92.75 90 GLY A CA 1
ATOM 737 C C . GLY A 1 90 ? 6.457 -4.261 9.391 1.00 92.75 90 GLY A C 1
ATOM 738 O O . GLY A 1 90 ? 7.104 -3.526 8.642 1.00 92.75 90 GLY A O 1
ATOM 739 N N . SER A 1 91 ? 6.866 -5.501 9.687 1.00 91.38 91 SER A N 1
ATOM 740 C CA . SER A 1 91 ? 8.108 -6.059 9.144 1.00 91.38 91 SER A CA 1
ATOM 741 C C . SER A 1 91 ? 7.997 -6.282 7.635 1.00 91.38 91 SER A C 1
ATOM 743 O O . SER A 1 91 ? 8.942 -5.996 6.900 1.00 91.38 91 SER A O 1
ATOM 745 N N . LYS A 1 92 ? 6.817 -6.692 7.148 1.00 91.50 92 LYS A N 1
ATOM 746 C CA . LYS A 1 92 ? 6.537 -6.836 5.715 1.00 91.50 92 LYS A CA 1
ATOM 747 C C . LYS A 1 92 ? 6.526 -5.493 4.994 1.00 91.50 92 LYS A C 1
ATOM 749 O O . LYS A 1 92 ? 7.111 -5.408 3.920 1.00 91.50 92 LYS A O 1
ATOM 754 N N . PHE A 1 93 ? 5.937 -4.448 5.581 1.00 92.38 93 PHE A N 1
ATOM 755 C CA . PHE A 1 93 ? 5.989 -3.092 5.011 1.00 92.38 93 PHE A CA 1
ATOM 756 C C . PHE A 1 93 ? 7.422 -2.556 4.933 1.00 92.38 93 PHE A C 1
ATOM 758 O O . PHE A 1 93 ? 7.843 -2.056 3.890 1.00 92.38 93 PHE A O 1
ATOM 765 N N . THR A 1 94 ? 8.197 -2.714 6.010 1.00 90.56 94 THR A N 1
ATOM 766 C CA . THR A 1 94 ? 9.601 -2.278 6.058 1.00 90.56 94 THR A CA 1
ATOM 767 C C . THR A 1 94 ? 10.429 -2.992 4.994 1.00 90.56 94 THR A C 1
ATOM 769 O O . THR A 1 94 ? 11.121 -2.349 4.204 1.00 90.56 94 THR A O 1
ATOM 772 N N . ARG A 1 95 ? 10.311 -4.322 4.932 1.00 87.38 95 ARG A N 1
ATOM 773 C CA . ARG A 1 95 ? 11.024 -5.141 3.954 1.00 87.38 95 ARG A CA 1
ATOM 774 C C . ARG A 1 95 ? 10.606 -4.818 2.526 1.00 87.38 95 ARG A C 1
ATOM 776 O O . ARG A 1 95 ? 11.464 -4.687 1.666 1.00 87.38 95 ARG A O 1
ATOM 783 N N . PHE A 1 96 ? 9.311 -4.615 2.287 1.00 90.31 96 PHE A N 1
ATOM 784 C CA . PHE A 1 96 ? 8.818 -4.215 0.976 1.00 90.31 96 PHE A CA 1
ATOM 785 C C . PHE A 1 96 ? 9.439 -2.892 0.520 1.00 90.31 96 PHE A C 1
ATOM 787 O O . PHE A 1 96 ? 9.944 -2.827 -0.593 1.00 90.31 96 PHE A O 1
ATOM 794 N N . LYS A 1 97 ? 9.474 -1.856 1.369 1.00 88.38 97 LYS A N 1
ATOM 795 C CA . LYS A 1 97 ? 10.087 -0.562 1.015 1.00 88.38 97 LYS A CA 1
ATOM 796 C C . LYS A 1 97 ? 11.573 -0.692 0.669 1.00 88.38 97 LYS A C 1
ATOM 798 O O . LYS A 1 97 ? 12.030 -0.066 -0.284 1.00 88.38 97 LYS A O 1
ATOM 803 N N . GLN A 1 98 ? 12.310 -1.509 1.422 1.00 85.00 98 GLN A N 1
ATOM 804 C CA . GLN A 1 98 ? 13.728 -1.781 1.169 1.00 85.00 98 GLN A CA 1
ATOM 805 C C . GLN A 1 98 ? 13.935 -2.529 -0.153 1.00 85.00 98 GLN A C 1
ATOM 807 O O . GLN A 1 98 ? 14.684 -2.064 -1.011 1.00 85.00 98 GLN A O 1
ATOM 812 N N . ASP A 1 99 ? 13.238 -3.650 -0.337 1.00 80.00 99 ASP A N 1
ATOM 813 C CA . ASP A 1 99 ? 13.348 -4.488 -1.533 1.00 80.00 99 ASP A CA 1
ATOM 814 C C . ASP A 1 99 ? 12.893 -3.720 -2.785 1.00 80.00 99 ASP A C 1
ATOM 816 O O . ASP A 1 99 ? 13.530 -3.804 -3.835 1.00 80.00 99 ASP A O 1
ATOM 820 N N . PHE A 1 100 ? 11.833 -2.913 -2.667 1.00 81.75 100 PHE A N 1
ATOM 821 C CA . PHE A 1 100 ? 11.339 -2.051 -3.738 1.00 81.75 100 PHE A CA 1
ATOM 822 C C . PHE A 1 100 ? 12.378 -0.999 -4.141 1.00 81.75 100 PHE A C 1
ATOM 824 O O . PHE A 1 100 ? 12.653 -0.838 -5.328 1.00 81.75 100 PHE A O 1
ATOM 831 N N . PHE A 1 101 ? 13.010 -0.325 -3.173 1.00 79.25 101 PHE 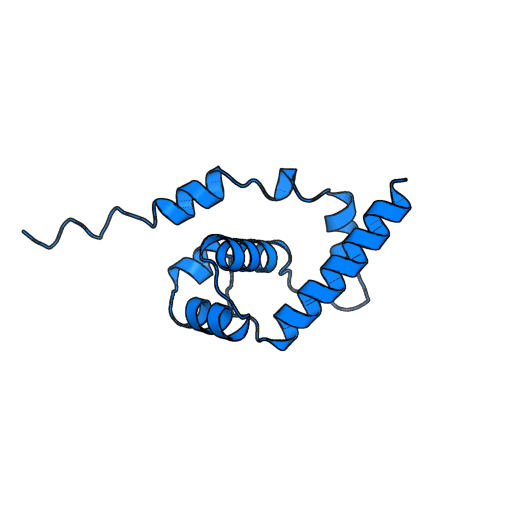A N 1
ATOM 832 C CA . PHE A 1 101 ? 14.066 0.656 -3.440 1.00 79.25 101 PHE A CA 1
ATOM 833 C C . PHE A 1 101 ? 15.284 0.029 -4.135 1.00 79.25 101 PHE A C 1
ATOM 835 O O . PHE A 1 101 ? 15.813 0.587 -5.101 1.00 79.25 101 PHE A O 1
ATOM 842 N N . ILE A 1 102 ? 15.712 -1.151 -3.675 1.00 78.69 102 ILE A N 1
ATOM 843 C CA . ILE A 1 102 ? 16.821 -1.897 -4.283 1.00 78.69 102 ILE A CA 1
ATOM 844 C C . ILE A 1 102 ? 16.459 -2.311 -5.709 1.00 78.69 102 ILE A C 1
ATOM 846 O O . ILE A 1 102 ? 17.231 -2.055 -6.632 1.00 78.69 102 ILE A O 1
ATOM 850 N N . GLY A 1 103 ? 15.276 -2.900 -5.903 1.00 77.12 103 GLY A N 1
ATOM 851 C CA . GLY A 1 103 ? 14.789 -3.294 -7.221 1.00 77.12 103 GLY A CA 1
ATOM 852 C C . GLY A 1 103 ? 14.731 -2.113 -8.186 1.00 77.12 103 GLY A C 1
ATOM 853 O O . GLY A 1 103 ? 15.155 -2.243 -9.330 1.00 77.12 103 GLY A O 1
ATOM 854 N N . LEU A 1 104 ? 14.268 -0.949 -7.717 1.00 79.94 104 LEU A N 1
ATOM 855 C CA . LEU A 1 104 ? 14.149 0.249 -8.544 1.00 79.94 104 LEU A CA 1
ATOM 856 C C . LEU A 1 104 ? 15.533 0.771 -8.930 1.00 79.94 104 LEU A C 1
ATOM 858 O O . LEU A 1 104 ? 15.772 1.104 -10.086 1.00 79.94 104 LEU A O 1
ATOM 862 N N . THR A 1 105 ? 16.468 0.778 -7.980 1.00 78.94 105 THR A N 1
ATOM 863 C CA . THR A 1 105 ? 17.855 1.190 -8.223 1.00 78.94 105 THR A CA 1
ATOM 864 C C . THR A 1 105 ? 18.548 0.274 -9.230 1.00 78.94 105 THR A C 1
ATOM 866 O O . THR A 1 105 ? 19.211 0.764 -10.142 1.00 78.94 105 THR A O 1
ATOM 869 N N . ILE A 1 106 ? 18.402 -1.047 -9.087 1.00 76.88 106 ILE A N 1
ATOM 870 C CA . ILE A 1 106 ? 18.954 -2.021 -10.041 1.00 76.88 106 ILE A CA 1
ATOM 871 C C . ILE A 1 106 ? 18.333 -1.797 -11.418 1.00 76.88 106 ILE A C 1
ATOM 873 O O . ILE A 1 106 ? 19.062 -1.674 -12.397 1.00 76.88 106 ILE A O 1
ATOM 877 N N . TYR A 1 107 ? 17.007 -1.669 -11.483 1.00 77.19 107 TYR A N 1
ATOM 878 C CA . TYR A 1 107 ? 16.286 -1.448 -12.729 1.00 77.19 107 TYR A CA 1
ATOM 879 C C . TYR A 1 107 ? 16.765 -0.197 -13.479 1.00 77.19 107 TYR A C 1
ATOM 881 O O . TYR A 1 107 ? 17.080 -0.278 -14.666 1.00 77.19 107 TYR A O 1
ATOM 889 N N . VAL A 1 108 ? 16.880 0.941 -12.784 1.00 76.19 108 VAL A N 1
ATOM 890 C CA . VAL A 1 108 ? 17.376 2.197 -13.368 1.00 76.19 108 VAL A CA 1
ATOM 891 C C . VAL A 1 108 ? 18.814 2.038 -13.864 1.00 76.19 108 VAL A C 1
ATOM 893 O O . VAL A 1 108 ? 19.117 2.448 -14.977 1.00 76.19 108 VAL A O 1
ATOM 896 N N . ARG A 1 109 ? 19.694 1.387 -13.091 1.00 75.94 109 ARG A N 1
ATOM 897 C CA . ARG A 1 109 ? 21.097 1.163 -13.488 1.00 75.94 109 ARG A CA 1
ATOM 898 C C . ARG A 1 109 ? 21.255 0.206 -14.664 1.00 75.94 109 ARG A C 1
ATOM 900 O O . ARG A 1 109 ? 22.219 0.341 -15.398 1.00 75.94 109 ARG A O 1
ATOM 907 N N . SER A 1 110 ? 20.357 -0.761 -14.821 1.00 70.88 110 SER A N 1
ATOM 908 C CA . SER A 1 110 ? 20.351 -1.676 -15.968 1.00 70.88 110 SER A CA 1
ATOM 909 C C . SER A 1 110 ? 19.705 -1.076 -17.220 1.00 70.88 110 SER A C 1
ATOM 911 O O . SER A 1 110 ? 19.839 -1.660 -18.290 1.00 70.88 110 SER A O 1
ATOM 913 N N . SER A 1 111 ? 18.990 0.046 -17.089 1.00 64.50 111 SER A N 1
ATOM 914 C CA . SER A 1 111 ? 18.288 0.722 -18.191 1.00 64.50 111 SER A CA 1
ATOM 915 C C . SER A 1 111 ? 19.023 1.969 -18.715 1.00 64.50 111 SER A C 1
ATOM 917 O O . SER A 1 111 ? 18.544 2.584 -19.667 1.00 64.50 111 SER A O 1
ATOM 919 N N . CYS A 1 112 ? 20.151 2.349 -18.100 1.00 53.72 112 CYS A N 1
ATOM 920 C CA . CYS A 1 112 ? 21.090 3.377 -18.568 1.00 53.72 112 CYS A CA 1
ATOM 921 C C . CYS A 1 112 ? 22.324 2.723 -19.192 1.00 53.72 112 CYS A C 1
ATOM 923 O O . CYS A 1 112 ? 22.837 3.296 -20.177 1.00 53.72 112 CYS A O 1
#

Solvent-accessible surface area (backbone atoms only — not comparable to full-atom values): 6936 Å² total; per-residue (Å²): 140,86,81,82,75,76,88,77,67,75,52,60,67,61,52,53,49,57,73,72,52,56,60,77,82,72,48,52,68,69,53,54,51,58,74,64,52,78,82,88,60,89,73,83,83,52,67,66,29,50,51,45,47,52,48,52,30,58,76,71,61,50,91,44,66,69,58,46,43,50,50,44,72,74,32,67,66,58,20,61,74,25,63,47,95,64,80,68,54,66,67,55,55,54,49,47,56,52,53,50,51,51,51,50,51,51,48,54,64,74,72,109

Radius of gyration: 16.38 Å; Cα contacts (8 Å, |Δi|>4): 50; chains: 1; bounding box: 58×32×31 Å

Sequence (112 aa):
DCQNKFDNDKYQFLSLLDEAINLDEIVPVSFISHFYASTGRPRKHQLYPMLKALLIQRIFSIPTDTLLIVFLKFSQELRDFCGFDVVPDGSKFTRFKQDFFIGLTIYVRSSC

Mean predicted aligned error: 7.23 Å

Organism: NCBI:txid408170